Protein AF-A0A368JZK9-F1 (afdb_monomer_lite)

pLDDT: mean 82.98, std 12.82, range [48.62, 95.31]

Organism: NCBI:txid1899321

Radius of gyration: 14.08 Å; chains: 1; bounding box: 38×21×35 Å

Foldseek 3Di:
DDDDDDDDDDDDPPCPVVVQVVCVVVVHDHDDQLLVVVCVVCVVDVHQLHCVRDVPSVVVSSVPPPSVVVRVVD

Secondary structure (DSSP, 8-state):
-----------TTSSHHHHHHHHHHTT------HHHHHHHHHTTTT----TTT-HHHHHHHHHH-TTTGGGT--

Sequence (74 aa):
MEPRHVVLSGCSGGSKSTLLAELERRQFAVVSEPGRRIVEEELRGDGAALPWIDLSAFNGRALGHRKIMASVER

Structure (mmCIF, N/CA/C/O backbone):
data_AF-A0A368JZK9-F1
#
_entry.id   AF-A0A368JZK9-F1
#
loop_
_atom_site.group_PDB
_atom_site.id
_atom_site.type_symbol
_atom_site.label_atom_id
_atom_site.label_alt_id
_atom_site.label_comp_id
_atom_site.label_asym_id
_atom_site.label_entity_id
_atom_site.label_seq_id
_atom_site.pdbx_PDB_ins_code
_atom_site.Cartn_x
_atom_site.Cartn_y
_atom_site.Cartn_z
_atom_site.occupancy
_atom_site.B_iso_or_equiv
_atom_site.auth_seq_id
_atom_site.auth_comp_id
_atom_site.auth_asym_id
_atom_site.auth_atom_id
_atom_site.pdbx_PDB_model_num
ATOM 1 N N . MET A 1 1 ? -27.702 2.168 11.603 1.00 68.69 1 MET A N 1
ATOM 2 C CA . MET A 1 1 ? -26.615 3.160 11.482 1.00 68.69 1 MET A CA 1
ATOM 3 C C . MET A 1 1 ? -25.865 2.802 10.220 1.00 68.69 1 MET A C 1
ATOM 5 O O . MET A 1 1 ? -25.450 1.657 10.119 1.00 68.69 1 MET A O 1
ATOM 9 N N . GLU A 1 2 ? -25.793 3.718 9.258 1.00 79.00 2 GLU A N 1
ATOM 10 C CA . GLU A 1 2 ? -25.111 3.482 7.978 1.00 79.00 2 GLU A CA 1
ATOM 11 C C . GLU A 1 2 ? -23.603 3.247 8.189 1.00 79.00 2 GLU A C 1
ATOM 13 O O . GLU A 1 2 ? -23.017 3.858 9.099 1.00 79.00 2 GLU A O 1
ATOM 18 N N . PRO A 1 3 ? -22.960 2.381 7.384 1.00 76.69 3 PRO A N 1
ATOM 19 C CA . PRO A 1 3 ? -21.524 2.159 7.460 1.00 76.69 3 PRO A CA 1
ATOM 20 C C . PRO A 1 3 ? -20.761 3.459 7.167 1.00 76.69 3 PRO A C 1
ATOM 22 O O . PRO A 1 3 ? -21.039 4.185 6.212 1.00 76.69 3 PRO A O 1
ATOM 25 N N . ARG A 1 4 ? -19.781 3.777 8.023 1.00 86.50 4 ARG A N 1
ATOM 26 C CA . ARG A 1 4 ? -18.905 4.946 7.855 1.00 86.50 4 ARG A CA 1
ATOM 27 C C . ARG A 1 4 ? -17.582 4.512 7.246 1.00 86.50 4 ARG A C 1
ATOM 29 O O . ARG A 1 4 ? -16.792 3.839 7.903 1.00 86.50 4 ARG A O 1
ATOM 36 N N . HIS A 1 5 ? -17.326 4.964 6.026 1.00 88.19 5 HIS A N 1
ATOM 37 C CA . HIS A 1 5 ? -16.052 4.768 5.347 1.00 88.19 5 HIS A CA 1
ATOM 38 C C . HIS A 1 5 ? -15.073 5.896 5.692 1.00 88.19 5 HIS A C 1
ATOM 40 O O . HIS A 1 5 ? -15.428 7.074 5.646 1.00 88.19 5 HIS A O 1
ATOM 46 N N . VAL A 1 6 ? -13.831 5.536 6.028 1.00 90.12 6 VAL A N 1
ATOM 47 C CA . VAL A 1 6 ? -12.744 6.479 6.329 1.00 90.12 6 VAL A CA 1
ATOM 48 C C . VAL A 1 6 ? -11.606 6.247 5.345 1.00 90.12 6 VAL A C 1
ATOM 50 O O . VAL A 1 6 ? -11.086 5.137 5.244 1.00 90.12 6 VAL A O 1
ATOM 53 N N . VAL A 1 7 ? -11.203 7.299 4.632 1.00 88.69 7 VAL A N 1
ATOM 54 C CA . VAL A 1 7 ? -10.070 7.265 3.700 1.00 88.69 7 VAL A CA 1
ATOM 55 C C . VAL A 1 7 ? -8.84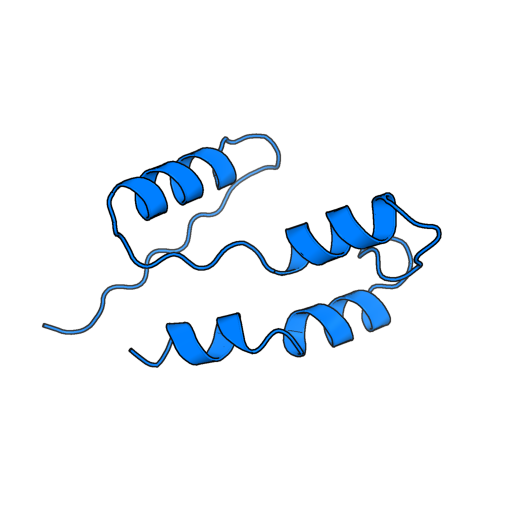8 7.879 4.374 1.00 88.69 7 VAL A C 1
ATOM 57 O O . VAL A 1 7 ? -8.897 9.010 4.853 1.00 88.69 7 VAL A O 1
ATOM 60 N N . LEU A 1 8 ? -7.739 7.139 4.391 1.00 87.12 8 LEU A N 1
ATOM 61 C CA . LEU A 1 8 ? -6.450 7.622 4.884 1.00 87.12 8 LEU A CA 1
ATOM 62 C C . LEU A 1 8 ? -5.606 8.122 3.704 1.00 87.12 8 LEU A C 1
ATOM 64 O O . LEU A 1 8 ? -5.150 7.324 2.887 1.00 87.12 8 LEU A O 1
ATOM 68 N N . SER A 1 9 ? -5.368 9.430 3.624 1.00 86.56 9 SER A N 1
ATOM 69 C CA . SER A 1 9 ? -4.538 10.068 2.590 1.00 86.56 9 SER A CA 1
ATOM 70 C C . SER A 1 9 ? -3.270 10.701 3.183 1.00 86.56 9 SER A C 1
ATOM 72 O O . SER A 1 9 ? -3.186 10.946 4.385 1.00 86.56 9 SER A O 1
ATOM 74 N N . GLY A 1 10 ? -2.232 10.905 2.360 1.00 84.25 10 GLY A N 1
ATOM 75 C CA . GLY A 1 10 ? -0.974 11.554 2.773 1.00 84.25 10 GLY A CA 1
ATOM 76 C C . GLY A 1 10 ? 0.270 11.050 2.028 1.00 84.25 10 GLY A C 1
ATOM 77 O O . GLY A 1 10 ? 0.195 10.072 1.285 1.00 84.25 10 GLY A O 1
ATOM 78 N N . CYS A 1 11 ? 1.434 11.667 2.261 1.00 78.06 11 CYS A N 1
ATOM 79 C CA . CYS A 1 11 ? 2.699 11.328 1.585 1.00 78.06 11 CYS A CA 1
ATOM 80 C C . CYS A 1 11 ? 3.221 9.911 1.881 1.00 78.06 11 CYS A C 1
ATOM 82 O O . CYS A 1 11 ? 2.902 9.302 2.912 1.00 78.06 11 CYS A O 1
ATOM 84 N N . SER A 1 12 ? 4.050 9.386 0.971 1.00 73.81 12 SER A N 1
ATOM 85 C CA . SER A 1 12 ? 4.855 8.182 1.220 1.00 73.81 12 SER A CA 1
ATOM 86 C C . SER A 1 12 ? 5.704 8.388 2.484 1.00 73.81 12 SER A C 1
ATOM 88 O O . SER A 1 12 ? 6.248 9.468 2.687 1.00 73.81 12 SER A O 1
ATOM 90 N N . GLY A 1 13 ? 5.738 7.401 3.384 1.00 73.25 13 GLY A N 1
ATOM 91 C CA . GLY A 1 13 ? 6.426 7.502 4.683 1.00 73.25 13 GLY A CA 1
ATOM 92 C C . GLY A 1 13 ? 5.596 8.057 5.853 1.00 73.25 13 GLY A C 1
ATOM 93 O O . GLY A 1 13 ? 6.006 7.910 6.996 1.00 73.25 13 GLY A O 1
ATOM 94 N N . GLY A 1 14 ? 4.392 8.597 5.623 1.00 77.75 14 GLY A N 1
ATOM 95 C CA . GLY A 1 14 ? 3.506 9.106 6.689 1.00 77.75 14 GLY A CA 1
ATOM 96 C C . GLY A 1 14 ? 2.802 8.034 7.540 1.00 77.75 14 GLY A C 1
ATOM 97 O O . GLY A 1 14 ? 1.693 8.263 8.006 1.00 77.75 14 GLY A O 1
ATOM 98 N N . SER A 1 15 ? 3.373 6.833 7.665 1.00 83.06 15 SER A N 1
ATOM 99 C CA . SER A 1 15 ? 2.868 5.726 8.501 1.00 83.06 15 SER A CA 1
ATOM 100 C C . SER A 1 15 ? 1.428 5.247 8.240 1.00 83.06 15 SER A C 1
ATOM 102 O O . SER A 1 15 ? 0.881 4.492 9.040 1.00 83.06 15 SER A O 1
ATOM 104 N N . LYS A 1 16 ? 0.810 5.604 7.103 1.00 89.56 16 LYS A N 1
ATOM 105 C CA . LYS A 1 16 ? -0.553 5.161 6.732 1.00 89.56 16 LYS A CA 1
ATOM 106 C C . LYS A 1 16 ? -0.701 3.638 6.749 1.00 89.56 16 LYS A C 1
ATOM 108 O O . LYS A 1 16 ? -1.672 3.120 7.284 1.00 89.56 16 LYS A O 1
ATOM 113 N N . SER A 1 17 ? 0.282 2.919 6.204 1.00 84.75 17 SER A N 1
ATOM 114 C CA . SER A 1 17 ? 0.297 1.451 6.206 1.00 84.75 17 SER A CA 1
ATOM 115 C C . SER A 1 17 ? 0.433 0.877 7.620 1.00 84.75 17 SER A C 1
ATOM 117 O O . SER A 1 17 ? -0.232 -0.102 7.938 1.00 84.75 17 SER A O 1
ATOM 119 N N . THR A 1 18 ? 1.225 1.516 8.487 1.00 90.06 18 THR A N 1
ATOM 120 C CA . THR A 1 18 ? 1.347 1.145 9.906 1.00 90.06 18 THR A CA 1
ATOM 121 C C . THR A 1 18 ? 0.021 1.323 10.639 1.00 90.06 18 THR A C 1
ATOM 123 O O . THR A 1 18 ? -0.391 0.447 11.393 1.00 90.06 18 THR A O 1
ATOM 126 N N . LEU A 1 19 ? -0.685 2.429 10.384 1.00 89.94 19 LEU A N 1
ATOM 127 C CA . LEU A 1 19 ? -2.007 2.666 10.958 1.00 89.94 19 LEU A CA 1
ATOM 128 C C . LEU A 1 19 ? -3.038 1.647 10.454 1.00 89.94 19 LEU A C 1
ATOM 130 O O . LEU A 1 19 ? -3.803 1.126 11.258 1.00 89.94 19 LEU A O 1
ATOM 134 N N . LEU A 1 20 ? -3.039 1.321 9.156 1.00 89.31 20 LEU A N 1
ATOM 135 C CA . LEU A 1 20 ? -3.906 0.270 8.610 1.00 89.31 20 LEU A CA 1
ATOM 136 C C . LEU A 1 20 ? -3.648 -1.086 9.278 1.00 89.31 20 LEU A C 1
ATOM 138 O O . LEU A 1 20 ? -4.606 -1.753 9.653 1.00 89.31 20 LEU A O 1
ATOM 142 N N . ALA A 1 21 ? -2.382 -1.464 9.476 1.00 89.25 21 ALA A N 1
ATOM 143 C CA . ALA A 1 21 ? -2.027 -2.711 10.155 1.00 89.25 21 ALA A CA 1
ATOM 144 C C . ALA A 1 21 ? -2.512 -2.734 11.616 1.00 89.25 21 ALA A C 1
ATOM 146 O O . ALA A 1 21 ? -3.018 -3.748 12.091 1.00 89.25 21 ALA A O 1
ATOM 147 N N . GLU A 1 22 ? -2.411 -1.612 12.332 1.00 93.56 22 GLU A N 1
ATOM 148 C CA . GLU A 1 22 ? -2.912 -1.511 13.706 1.00 93.56 22 GLU A CA 1
ATOM 149 C C . GLU A 1 22 ? -4.449 -1.537 13.774 1.00 93.56 22 GLU A C 1
ATOM 151 O O . GLU A 1 22 ? -5.012 -2.149 14.682 1.00 93.56 22 GLU A O 1
ATOM 156 N N . LEU A 1 23 ? -5.142 -0.919 12.812 1.00 92.06 23 LEU A N 1
ATOM 157 C CA . LEU A 1 23 ? -6.602 -1.001 12.692 1.00 92.06 23 LEU A CA 1
ATOM 158 C C . LEU A 1 23 ? -7.057 -2.438 12.405 1.00 92.06 23 LEU A C 1
ATOM 160 O O . LEU A 1 23 ? -7.976 -2.923 13.063 1.00 92.06 23 LEU A O 1
ATOM 164 N N . GLU A 1 24 ? -6.371 -3.141 11.503 1.00 90.75 24 GLU A N 1
ATOM 165 C CA . GLU A 1 24 ? -6.612 -4.562 11.235 1.00 90.75 24 GLU A CA 1
ATOM 166 C C . GLU A 1 24 ? -6.401 -5.412 12.493 1.00 90.75 24 GLU A C 1
ATOM 168 O O . GLU A 1 24 ? -7.260 -6.214 12.858 1.00 90.75 24 GLU A O 1
ATOM 173 N N . ARG A 1 25 ? -5.301 -5.183 13.226 1.00 94.31 25 ARG A N 1
ATOM 174 C CA . ARG A 1 25 ? -5.010 -5.876 14.492 1.00 94.31 25 ARG A CA 1
ATOM 175 C C . ARG A 1 25 ? -6.126 -5.674 15.517 1.00 94.31 25 ARG A C 1
ATOM 177 O O . ARG A 1 25 ? -6.479 -6.604 16.239 1.00 94.31 25 ARG A O 1
ATOM 184 N N . ARG A 1 26 ? -6.717 -4.478 15.550 1.00 95.25 26 ARG A N 1
ATOM 185 C CA . ARG A 1 26 ? -7.875 -4.125 16.387 1.00 95.25 26 ARG A CA 1
ATOM 186 C C . ARG A 1 26 ? -9.221 -4.601 15.827 1.00 95.25 26 ARG A C 1
ATOM 188 O O . ARG A 1 26 ? -10.249 -4.235 16.385 1.00 95.25 26 ARG A O 1
ATOM 195 N N . GLN A 1 27 ? -9.217 -5.431 14.783 1.00 92.88 27 GLN A N 1
ATOM 196 C CA . GLN A 1 27 ? -10.400 -6.032 14.159 1.00 92.88 27 GLN A CA 1
ATOM 197 C C . GLN A 1 27 ? -11.305 -5.037 13.414 1.00 92.88 27 GLN A C 1
ATOM 199 O O . GLN A 1 27 ? -12.474 -5.329 13.161 1.00 92.88 27 GLN A O 1
ATOM 204 N N . PHE A 1 28 ? -10.784 -3.870 13.019 1.00 90.62 28 PHE A N 1
ATOM 205 C CA . PHE A 1 28 ? -11.483 -3.016 12.060 1.00 90.62 28 PHE A CA 1
ATOM 206 C C . PHE A 1 28 ? -11.362 -3.601 10.651 1.00 90.62 28 PHE A C 1
ATOM 208 O O . PHE A 1 28 ? -10.308 -4.107 10.261 1.00 90.62 28 PHE A O 1
ATOM 215 N N . ALA A 1 29 ? -12.430 -3.481 9.861 1.00 88.12 29 ALA A N 1
ATOM 216 C CA . ALA A 1 29 ? -12.376 -3.797 8.442 1.00 88.12 29 ALA A CA 1
ATOM 217 C C . ALA A 1 29 ? -11.457 -2.793 7.732 1.00 88.12 29 ALA A C 1
ATOM 219 O O . ALA A 1 29 ? -11.713 -1.589 7.740 1.00 88.12 29 ALA A O 1
ATOM 220 N N . VAL A 1 30 ? -10.382 -3.293 7.122 1.00 87.56 30 VAL A N 1
ATOM 221 C CA . VAL A 1 30 ? -9.437 -2.476 6.359 1.00 87.56 30 VAL A CA 1
ATOM 222 C C . VAL A 1 30 ? -9.285 -2.996 4.937 1.00 87.56 30 VAL A C 1
ATOM 224 O O . VAL A 1 30 ? -9.303 -4.200 4.673 1.00 87.56 30 VAL A O 1
ATOM 227 N N . VAL A 1 31 ? -9.059 -2.068 4.013 1.00 84.69 31 VAL A N 1
ATOM 228 C CA . VAL A 1 31 ? -8.656 -2.377 2.643 1.00 84.69 31 VAL A CA 1
ATOM 229 C C . VAL A 1 31 ? -7.211 -1.922 2.483 1.00 84.69 31 VAL A C 1
ATOM 231 O O . VAL A 1 31 ? -6.921 -0.729 2.474 1.00 84.69 31 VAL A O 1
ATOM 234 N N . SER A 1 32 ? -6.283 -2.879 2.386 1.00 78.69 32 SER A N 1
ATOM 235 C CA . SER A 1 32 ? -4.883 -2.585 2.059 1.00 78.69 32 SER A CA 1
ATOM 236 C C . SER A 1 32 ? -4.801 -1.937 0.678 1.00 78.69 32 SER A C 1
ATOM 238 O O . SER A 1 32 ? -5.462 -2.425 -0.241 1.00 78.69 32 SER A O 1
ATOM 240 N N . GLU A 1 33 ? -3.936 -0.941 0.501 1.00 79.44 33 GLU A N 1
ATOM 241 C CA . GLU A 1 33 ? -3.713 -0.297 -0.795 1.00 79.44 33 GLU A CA 1
ATOM 242 C C . GLU A 1 33 ? -3.313 -1.339 -1.868 1.00 79.44 33 GLU A C 1
ATOM 244 O O . GLU A 1 33 ? -2.240 -1.942 -1.774 1.00 79.44 33 GLU A O 1
ATOM 249 N N . PRO A 1 34 ? -4.163 -1.605 -2.878 1.00 78.31 34 PRO A N 1
ATOM 250 C CA . PRO A 1 34 ? -3.945 -2.695 -3.831 1.00 78.31 34 PRO A CA 1
ATOM 251 C C . PRO A 1 34 ? -2.719 -2.444 -4.706 1.00 78.31 34 PRO A C 1
ATOM 253 O O . PRO A 1 34 ? -1.950 -3.368 -4.967 1.00 78.31 34 PRO A O 1
ATOM 256 N N . GLY A 1 35 ? -2.494 -1.179 -5.072 1.00 85.75 35 GLY A N 1
ATOM 257 C CA . GLY A 1 35 ? -1.327 -0.748 -5.832 1.00 85.75 35 GLY A CA 1
ATOM 258 C C . GLY A 1 35 ? -0.001 -1.082 -5.151 1.00 85.75 35 GLY A C 1
ATOM 259 O O . GLY A 1 35 ? 0.946 -1.484 -5.820 1.00 85.75 35 GLY A O 1
ATOM 260 N N . ARG A 1 36 ? 0.058 -1.010 -3.814 1.00 85.88 36 ARG A N 1
ATOM 261 C CA . ARG A 1 36 ? 1.276 -1.322 -3.059 1.00 85.88 36 ARG A CA 1
ATOM 262 C C . ARG A 1 36 ? 1.709 -2.778 -3.235 1.00 85.88 36 ARG A C 1
ATOM 264 O O . ARG A 1 36 ? 2.893 -3.034 -3.412 1.00 85.88 36 ARG A O 1
ATOM 271 N N . ARG A 1 37 ? 0.760 -3.720 -3.228 1.00 86.12 37 ARG A N 1
ATOM 272 C CA . ARG A 1 37 ? 1.056 -5.148 -3.428 1.00 86.12 37 ARG A CA 1
ATOM 273 C C . ARG A 1 37 ? 1.635 -5.405 -4.817 1.00 86.12 37 ARG A C 1
ATOM 275 O O . ARG A 1 37 ? 2.625 -6.115 -4.927 1.00 86.12 37 ARG A O 1
ATOM 282 N N . ILE A 1 38 ? 1.042 -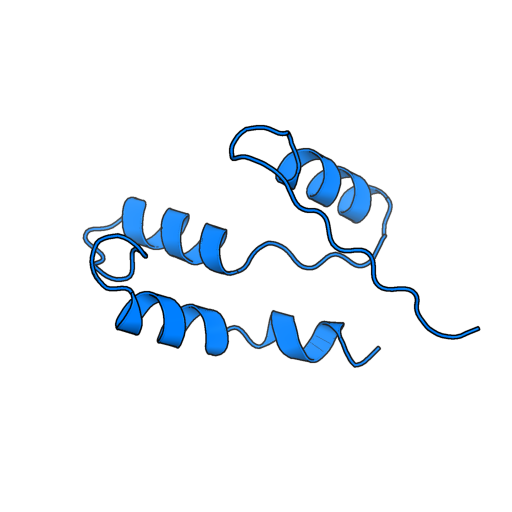4.796 -5.844 1.00 89.88 38 ILE A N 1
ATOM 283 C CA . ILE A 1 38 ? 1.519 -4.916 -7.227 1.00 89.88 38 ILE A CA 1
ATOM 284 C C . ILE A 1 38 ? 2.945 -4.373 -7.325 1.00 89.88 38 ILE A C 1
ATOM 286 O O . ILE A 1 38 ? 3.820 -5.063 -7.825 1.00 89.88 38 ILE A O 1
ATOM 290 N N . VAL A 1 39 ? 3.210 -3.191 -6.758 1.00 90.81 39 VAL A N 1
ATOM 291 C CA . VAL A 1 39 ? 4.566 -2.623 -6.721 1.00 90.81 39 VAL A CA 1
ATOM 292 C C . VAL A 1 39 ? 5.557 -3.560 -6.024 1.00 90.81 39 VAL A C 1
ATOM 294 O O . VAL A 1 39 ? 6.631 -3.808 -6.557 1.00 90.81 39 VAL A O 1
ATOM 297 N N . GLU A 1 40 ? 5.214 -4.106 -4.856 1.00 89.75 40 GLU A N 1
ATOM 298 C CA . GLU A 1 40 ? 6.093 -5.024 -4.118 1.00 89.75 40 GLU A CA 1
ATOM 299 C C . GLU A 1 40 ? 6.332 -6.358 -4.847 1.00 89.75 40 GLU A C 1
ATOM 301 O O . GLU A 1 40 ? 7.387 -6.963 -4.660 1.00 89.75 40 GLU A O 1
ATOM 306 N N . GLU A 1 41 ? 5.359 -6.853 -5.617 1.00 91.44 41 GLU A N 1
ATOM 307 C CA . GLU A 1 41 ? 5.482 -8.059 -6.446 1.00 91.44 41 GLU A CA 1
ATOM 308 C C . GLU A 1 41 ? 6.365 -7.808 -7.672 1.00 91.44 41 GLU A C 1
ATOM 310 O O . GLU A 1 41 ? 7.299 -8.569 -7.911 1.00 91.44 41 GLU A O 1
ATOM 315 N N . GLU A 1 42 ? 6.107 -6.728 -8.409 1.00 93.88 42 GLU A N 1
ATOM 316 C CA . GLU A 1 42 ? 6.845 -6.386 -9.628 1.00 93.88 42 GLU A CA 1
ATOM 317 C C . GLU A 1 42 ? 8.293 -5.989 -9.315 1.00 93.88 42 GLU A C 1
ATOM 319 O O . GLU A 1 42 ? 9.185 -6.390 -10.048 1.00 93.88 42 GLU A O 1
ATOM 324 N N . LEU A 1 43 ? 8.553 -5.304 -8.189 1.00 92.25 43 LEU A N 1
ATOM 325 C CA . LEU A 1 43 ? 9.915 -4.997 -7.719 1.00 92.25 43 LEU A CA 1
ATOM 326 C C . LEU A 1 43 ? 10.702 -6.230 -7.248 1.00 92.25 43 LEU A C 1
ATOM 328 O O . LEU A 1 43 ? 11.925 -6.167 -7.153 1.00 92.25 43 LEU A O 1
ATOM 332 N N . ARG A 1 44 ? 10.021 -7.326 -6.884 1.00 93.00 44 ARG A N 1
ATOM 333 C CA . ARG A 1 44 ? 10.673 -8.594 -6.510 1.00 93.00 44 ARG A CA 1
ATOM 334 C C . ARG A 1 44 ? 11.049 -9.448 -7.719 1.00 93.00 44 ARG A C 1
ATOM 336 O O . ARG A 1 44 ? 11.830 -10.381 -7.552 1.00 93.00 44 ARG A O 1
ATOM 343 N N . GLY A 1 45 ? 10.479 -9.168 -8.886 1.00 88.12 45 GLY A N 1
ATOM 344 C CA . GLY A 1 45 ? 10.815 -9.824 -10.146 1.00 88.12 45 GLY A CA 1
ATOM 345 C C . GLY A 1 45 ? 11.313 -8.824 -11.186 1.00 88.12 45 GLY A C 1
ATOM 346 O O . GLY A 1 45 ? 11.689 -7.706 -10.854 1.00 88.12 45 GLY A O 1
ATOM 347 N N . ASP A 1 46 ? 11.253 -9.226 -12.454 1.00 83.81 46 ASP A N 1
ATOM 348 C CA . ASP A 1 46 ? 11.561 -8.372 -13.613 1.00 83.81 46 ASP A CA 1
ATOM 349 C C . ASP A 1 46 ? 10.272 -7.849 -14.275 1.00 83.81 46 ASP A C 1
ATOM 351 O O . ASP A 1 46 ? 10.139 -7.781 -15.498 1.00 83.81 46 ASP A O 1
ATOM 355 N N . GLY A 1 47 ? 9.261 -7.570 -13.452 1.00 83.31 47 GLY A N 1
ATOM 356 C CA . GLY A 1 47 ? 7.932 -7.186 -13.905 1.00 83.31 47 GLY A CA 1
ATOM 357 C C . GLY A 1 47 ? 7.857 -5.737 -14.406 1.00 83.31 47 GLY A C 1
ATOM 358 O O . GLY A 1 47 ? 8.579 -4.859 -13.935 1.00 83.31 47 GLY A O 1
ATOM 359 N N . ALA A 1 48 ? 6.969 -5.472 -15.369 1.00 89.62 48 ALA A N 1
ATOM 360 C CA . ALA A 1 48 ? 6.786 -4.145 -15.967 1.00 89.62 48 ALA A CA 1
ATOM 361 C C . ALA A 1 48 ? 5.557 -3.390 -15.439 1.00 89.62 48 ALA A C 1
ATOM 363 O O . ALA A 1 48 ? 5.415 -2.199 -15.712 1.00 89.62 48 ALA A O 1
ATOM 364 N N . ALA A 1 49 ? 4.676 -4.032 -14.664 1.00 93.00 49 ALA A N 1
ATOM 365 C CA . ALA A 1 49 ? 3.429 -3.437 -14.179 1.00 93.00 49 ALA A CA 1
ATOM 366 C C . ALA A 1 49 ? 3.658 -2.510 -12.972 1.00 93.00 49 ALA A C 1
ATOM 368 O O . ALA A 1 49 ? 2.943 -2.568 -11.974 1.00 93.00 49 ALA A O 1
ATOM 369 N N . LEU A 1 50 ? 4.670 -1.649 -13.059 1.00 94.31 50 LEU A N 1
ATOM 370 C CA . LEU A 1 50 ? 4.946 -0.570 -12.122 1.00 94.31 50 LEU A CA 1
ATOM 371 C C . LEU A 1 50 ? 4.304 0.722 -12.643 1.00 94.31 50 LEU A C 1
ATOM 373 O O . LEU A 1 50 ? 4.370 0.986 -13.844 1.00 94.31 50 LEU A O 1
ATOM 377 N N . PRO A 1 51 ? 3.747 1.585 -11.775 1.00 92.25 51 PRO A N 1
ATOM 378 C CA . PRO A 1 51 ? 3.018 2.773 -12.222 1.00 92.25 51 PRO A CA 1
ATOM 379 C C . PRO A 1 51 ? 3.904 3.814 -12.930 1.00 92.25 51 PRO A C 1
ATOM 381 O O . PRO A 1 51 ? 3.382 4.687 -13.616 1.00 92.25 51 PRO A O 1
ATOM 384 N N . TRP A 1 52 ? 5.231 3.719 -12.785 1.00 93.25 52 TRP A N 1
ATOM 385 C CA . TRP A 1 52 ? 6.218 4.549 -13.488 1.00 93.25 52 TRP A CA 1
ATOM 386 C C . TRP A 1 52 ? 6.857 3.871 -14.714 1.00 93.25 52 TRP A C 1
ATOM 388 O O . TRP A 1 52 ? 7.664 4.509 -15.383 1.00 93.25 52 TRP A O 1
ATOM 398 N N . ILE A 1 53 ? 6.525 2.606 -15.005 1.00 95.25 53 ILE A N 1
ATOM 399 C CA . ILE A 1 53 ? 7.010 1.864 -16.183 1.00 95.25 53 ILE A CA 1
ATOM 400 C C . ILE A 1 53 ? 5.860 1.623 -17.167 1.00 95.25 53 ILE A C 1
ATOM 402 O O . ILE A 1 53 ? 5.926 2.075 -18.305 1.00 95.25 53 ILE A O 1
ATOM 406 N N . ASP A 1 54 ? 4.788 0.967 -16.716 1.00 95.31 54 ASP A N 1
ATOM 407 C CA . ASP A 1 54 ? 3.576 0.707 -17.497 1.00 95.31 54 ASP A CA 1
ATOM 408 C C . ASP A 1 54 ? 2.331 0.890 -16.616 1.00 95.31 54 ASP A C 1
ATOM 410 O O . ASP A 1 54 ? 1.866 -0.009 -15.905 1.00 95.31 54 ASP A O 1
ATOM 414 N N . LEU A 1 55 ? 1.770 2.099 -16.682 1.00 93.19 55 LEU A N 1
ATOM 415 C CA . LEU A 1 55 ? 0.574 2.469 -15.932 1.00 93.19 55 LEU A CA 1
ATOM 416 C C . LEU A 1 55 ? -0.669 1.681 -16.378 1.00 93.19 55 LEU A C 1
ATOM 418 O O . LEU A 1 55 ? -1.559 1.436 -15.565 1.00 93.19 55 LEU A O 1
ATOM 422 N N . SER A 1 56 ? -0.746 1.269 -17.647 1.00 93.88 56 SER A N 1
ATOM 423 C CA . SER A 1 56 ? -1.890 0.515 -18.167 1.00 93.88 56 SER A CA 1
ATOM 424 C C . SER A 1 56 ? -1.911 -0.896 -17.582 1.00 93.88 56 SER A C 1
ATOM 426 O O . SER A 1 56 ? -2.927 -1.330 -17.031 1.00 93.88 56 SER A O 1
ATOM 428 N N . ALA A 1 57 ? -0.760 -1.576 -17.601 1.00 92.38 57 ALA A N 1
ATOM 429 C CA . ALA A 1 57 ? -0.593 -2.884 -16.976 1.00 92.38 57 ALA A CA 1
ATOM 430 C C . ALA A 1 57 ? -0.832 -2.824 -15.458 1.00 92.38 57 ALA A C 1
ATOM 432 O O . ALA A 1 57 ? -1.539 -3.674 -14.904 1.00 92.38 57 ALA A O 1
ATOM 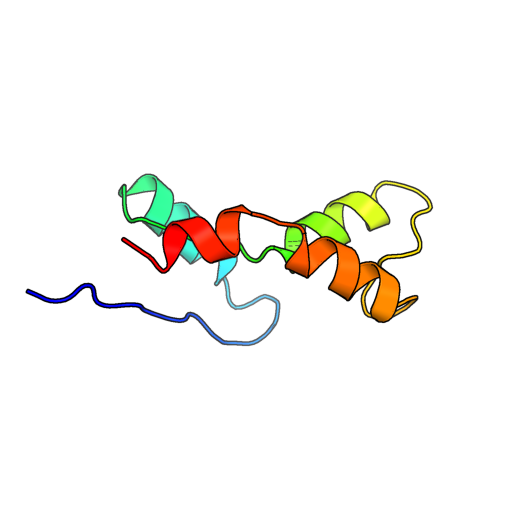433 N N . PHE A 1 58 ? -0.314 -1.787 -14.788 1.00 93.00 58 PHE A N 1
ATOM 434 C CA . PHE A 1 58 ? -0.563 -1.553 -13.365 1.00 93.00 58 PHE A CA 1
ATOM 435 C C . PHE A 1 58 ? -2.061 -1.389 -13.060 1.00 93.00 58 PHE A C 1
ATOM 437 O O . PHE A 1 58 ? -2.588 -2.060 -12.170 1.00 9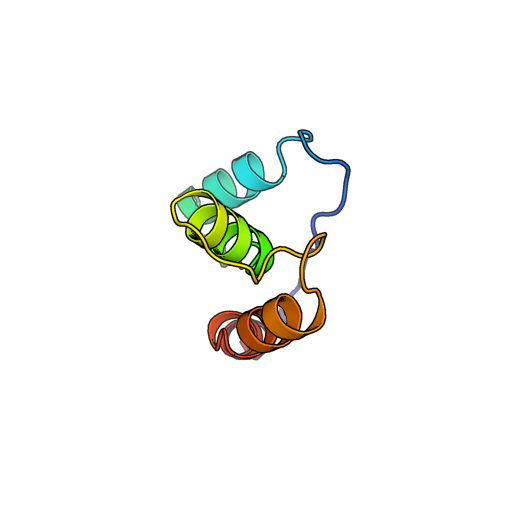3.00 58 PHE A O 1
ATOM 444 N N . ASN A 1 59 ? -2.773 -0.555 -13.826 1.00 90.50 59 ASN A N 1
ATOM 445 C CA . ASN A 1 59 ? -4.208 -0.319 -13.648 1.00 90.50 59 ASN A CA 1
ATOM 446 C C . ASN A 1 59 ? -5.037 -1.585 -13.892 1.00 90.50 59 ASN A C 1
ATOM 448 O O . ASN A 1 59 ? -5.940 -1.882 -13.107 1.00 90.50 59 ASN A O 1
ATOM 452 N N . GLY A 1 60 ? -4.714 -2.359 -14.933 1.00 90.81 60 GLY A N 1
ATOM 453 C CA . GLY A 1 60 ? -5.381 -3.632 -15.218 1.00 90.81 60 GLY A CA 1
ATOM 454 C C . GLY A 1 60 ? -5.286 -4.606 -14.041 1.00 90.81 60 GLY A C 1
ATOM 455 O O . GLY A 1 60 ? -6.287 -5.199 -13.634 1.00 90.81 60 GLY A O 1
ATOM 456 N N . ARG A 1 61 ? -4.106 -4.704 -13.417 1.00 88.25 61 ARG A N 1
ATOM 457 C CA . ARG A 1 61 ? -3.919 -5.510 -12.202 1.00 88.25 61 ARG A CA 1
ATOM 458 C C . ARG A 1 61 ? -4.670 -4.931 -11.009 1.00 88.25 61 ARG A C 1
ATOM 460 O O . ARG A 1 61 ? -5.363 -5.675 -10.320 1.00 88.25 61 ARG A O 1
ATOM 467 N N . ALA A 1 62 ? -4.571 -3.622 -10.774 1.00 86.94 62 ALA A N 1
ATOM 468 C CA . ALA A 1 62 ? -5.194 -2.959 -9.629 1.00 86.94 62 ALA A CA 1
ATOM 469 C C . ALA A 1 62 ? -6.721 -3.118 -9.625 1.00 86.94 62 ALA A C 1
ATOM 471 O O . ALA A 1 62 ? -7.299 -3.425 -8.583 1.00 86.94 62 ALA A O 1
ATOM 472 N N . LEU A 1 63 ? -7.364 -2.980 -10.787 1.00 83.75 63 LEU A N 1
ATOM 473 C CA . LEU A 1 63 ? -8.812 -3.134 -10.945 1.00 83.75 63 LEU A CA 1
ATOM 474 C C . LEU A 1 63 ? -9.261 -4.604 -10.908 1.00 83.75 63 LEU A C 1
ATOM 476 O O . LEU A 1 63 ? -10.369 -4.893 -10.461 1.00 83.75 63 LEU A O 1
ATOM 480 N N . GLY A 1 64 ? -8.396 -5.544 -11.300 1.00 79.12 64 GLY A N 1
ATOM 481 C CA . GLY A 1 64 ? -8.650 -6.982 -11.172 1.00 79.12 64 GLY A CA 1
ATOM 482 C C . GLY A 1 64 ? -8.681 -7.496 -9.722 1.00 79.12 64 GLY A C 1
ATOM 483 O O . GLY A 1 64 ? -9.190 -8.591 -9.459 1.00 79.12 64 GLY A O 1
ATOM 484 N N . HIS A 1 65 ? -8.177 -6.728 -8.745 1.00 64.56 65 HIS A N 1
ATOM 485 C CA . HIS A 1 65 ? -8.212 -7.113 -7.332 1.00 64.56 65 HIS A CA 1
ATOM 486 C C . HIS A 1 65 ? -9.635 -7.016 -6.746 1.00 64.56 65 HIS A C 1
ATOM 488 O O . HIS A 1 65 ? -10.050 -5.994 -6.200 1.00 64.56 65 HIS A O 1
ATOM 494 N N . ARG A 1 66 ? -10.347 -8.153 -6.733 1.00 58.03 66 ARG A N 1
ATOM 495 C CA . ARG A 1 66 ? -11.716 -8.326 -6.188 1.00 58.03 66 ARG A CA 1
ATOM 496 C C . ARG A 1 66 ? -11.945 -7.791 -4.765 1.00 58.03 66 ARG A C 1
ATOM 498 O O . ARG A 1 66 ? -13.083 -7.531 -4.386 1.00 58.03 66 A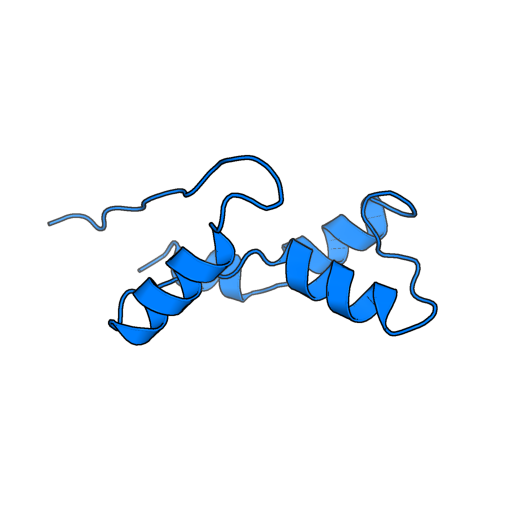RG A O 1
ATOM 505 N N . LYS A 1 67 ? -10.885 -7.647 -3.959 1.00 55.50 67 LYS A N 1
ATOM 506 C CA . LYS A 1 67 ? -10.982 -7.210 -2.555 1.00 55.50 67 LYS A CA 1
ATOM 507 C C . LYS A 1 67 ? -11.408 -5.740 -2.417 1.00 55.50 67 LYS A C 1
ATOM 509 O O . LYS A 1 67 ? -11.945 -5.391 -1.374 1.00 55.50 67 LYS A O 1
ATOM 514 N N . ILE A 1 68 ? -11.202 -4.909 -3.449 1.00 58.28 68 ILE A N 1
ATOM 515 C CA . ILE A 1 68 ? -11.663 -3.509 -3.454 1.00 58.28 68 ILE A CA 1
ATOM 516 C C . ILE A 1 68 ? -13.193 -3.463 -3.449 1.00 58.28 68 ILE A C 1
ATOM 518 O O . ILE A 1 68 ? -13.782 -2.810 -2.599 1.00 58.28 68 ILE A O 1
ATOM 522 N N . MET A 1 69 ? -13.833 -4.203 -4.356 1.00 49.62 69 MET A N 1
ATOM 523 C CA . MET A 1 69 ? -15.284 -4.125 -4.559 1.00 49.62 69 MET A CA 1
ATOM 524 C C . MET A 1 69 ? -16.063 -4.813 -3.432 1.00 49.62 69 MET A C 1
ATOM 526 O O . MET A 1 69 ? -17.005 -4.247 -2.891 1.00 49.62 69 MET A O 1
ATOM 530 N N . ALA A 1 70 ? -15.595 -5.976 -2.967 1.00 53.31 70 ALA A N 1
ATOM 531 C CA . ALA A 1 70 ? -16.290 -6.763 -1.942 1.00 53.31 70 ALA A CA 1
ATOM 532 C C . ALA A 1 70 ? -16.263 -6.162 -0.516 1.00 53.31 70 ALA A C 1
ATOM 534 O O . ALA A 1 70 ? -16.837 -6.744 0.410 1.00 53.31 70 ALA A O 1
ATOM 535 N N . SER A 1 71 ? -15.542 -5.054 -0.309 1.00 51.44 71 SER A N 1
ATOM 536 C CA . SER A 1 71 ? -15.419 -4.393 0.995 1.00 51.44 71 SER A CA 1
ATOM 537 C C . SER A 1 71 ? -16.126 -3.038 1.069 1.00 51.44 71 SER A C 1
ATOM 539 O O . SER A 1 71 ? -16.232 -2.508 2.167 1.00 51.44 71 SER A O 1
ATOM 541 N N . VAL A 1 72 ? -16.593 -2.496 -0.063 1.00 52.25 72 VAL A N 1
ATOM 542 C CA . VAL A 1 72 ? -17.391 -1.254 -0.130 1.00 52.25 72 VAL A CA 1
ATOM 543 C C . VAL A 1 72 ? -18.897 -1.555 -0.046 1.00 52.25 72 VAL A C 1
ATOM 545 O O . VAL A 1 72 ? -19.689 -0.682 0.286 1.00 52.25 72 VAL A O 1
ATOM 548 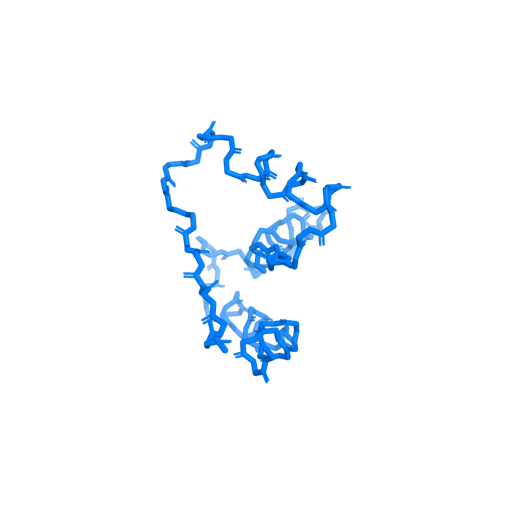N N . GLU A 1 73 ? -19.297 -2.802 -0.305 1.00 49.38 73 GLU A N 1
ATOM 549 C CA . GLU A 1 73 ? -20.699 -3.247 -0.323 1.00 49.38 73 GLU A CA 1
ATOM 550 C C . GLU A 1 73 ? -21.208 -3.807 1.026 1.00 49.38 73 GLU A C 1
ATOM 552 O O . GLU A 1 73 ? -22.287 -4.398 1.068 1.00 49.38 73 GLU A O 1
ATOM 557 N N . ARG A 1 74 ? -20.458 -3.661 2.129 1.00 48.62 74 ARG A N 1
ATOM 558 C CA . ARG A 1 74 ? -20.868 -4.116 3.473 1.00 48.62 74 ARG A CA 1
ATOM 559 C C . ARG A 1 74 ? -20.863 -3.008 4.511 1.00 48.62 74 ARG A C 1
ATOM 561 O O . ARG A 1 74 ? -19.916 -2.196 4.495 1.00 48.62 74 ARG A O 1
#

InterPro domains:
  IPR027417 P-loop containing nucleoside triphosphate hydrolase [G3DSA:3.40.50.300] (4-72)
  IPR038727 NadR/Ttd14, AAA domain [PF13521] (6-66)